Protein AF-A0A317IXB8-F1 (afdb_monomer)

Structure (mmCIF, N/CA/C/O backbone):
data_AF-A0A317IXB8-F1
#
_entry.id   AF-A0A317IXB8-F1
#
loop_
_atom_site.group_PDB
_atom_site.id
_atom_site.type_symbol
_atom_site.label_atom_id
_atom_site.label_alt_id
_atom_site.label_comp_id
_atom_site.label_asym_id
_atom_site.label_entity_id
_atom_site.label_seq_id
_atom_site.pdbx_PDB_ins_code
_atom_site.Cartn_x
_atom_site.Cartn_y
_atom_site.Cartn_z
_atom_site.occupancy
_atom_site.B_iso_or_equiv
_atom_site.auth_seq_id
_atom_site.auth_comp_id
_atom_site.auth_asym_id
_atom_site.auth_atom_id
_atom_site.pdbx_PDB_model_num
ATOM 1 N N . MET A 1 1 ? -4.788 -3.397 21.018 1.00 70.12 1 MET A N 1
ATOM 2 C CA . MET A 1 1 ? -4.864 -2.496 19.846 1.00 70.12 1 MET A CA 1
ATOM 3 C C . MET A 1 1 ? -3.618 -2.542 18.967 1.00 70.12 1 MET A C 1
ATOM 5 O O . MET A 1 1 ? -3.786 -2.723 17.773 1.00 70.12 1 MET A O 1
ATOM 9 N N . VAL A 1 2 ? -2.391 -2.492 19.512 1.00 79.88 2 VAL A N 1
ATOM 10 C CA . VAL A 1 2 ? -1.137 -2.584 18.716 1.00 79.88 2 VAL A CA 1
ATOM 11 C C . VAL A 1 2 ? -1.100 -3.774 17.741 1.00 79.88 2 VAL A C 1
ATOM 13 O O . VAL A 1 2 ? -0.621 -3.639 16.621 1.00 79.88 2 VAL A O 1
ATOM 16 N N . TRP A 1 3 ? -1.677 -4.913 18.132 1.00 83.19 3 TRP A N 1
ATOM 17 C CA . TRP A 1 3 ? -1.744 -6.125 17.312 1.00 83.19 3 TRP A CA 1
ATOM 18 C C . TRP A 1 3 ? -2.405 -5.952 15.935 1.00 83.19 3 TRP A C 1
ATOM 20 O O . TRP A 1 3 ? -2.032 -6.676 15.019 1.00 83.19 3 TRP A O 1
ATOM 30 N N . PHE A 1 4 ? -3.310 -4.984 15.744 1.00 81.06 4 PHE A N 1
ATOM 31 C CA . PHE A 1 4 ? -3.915 -4.720 14.427 1.00 81.06 4 PHE A CA 1
ATOM 32 C C . PHE A 1 4 ? -2.925 -4.120 13.421 1.00 81.06 4 PHE A C 1
ATOM 34 O O . PHE A 1 4 ? -3.095 -4.288 12.217 1.00 81.06 4 PHE A O 1
ATOM 41 N N . TYR A 1 5 ? -1.867 -3.463 13.899 1.00 84.88 5 TYR A N 1
ATOM 42 C CA . TYR A 1 5 ? -0.867 -2.824 13.044 1.00 84.88 5 TYR A CA 1
ATOM 43 C C . TYR A 1 5 ? 0.276 -3.760 12.659 1.00 84.88 5 TYR A C 1
ATOM 45 O O . TYR A 1 5 ? 0.973 -3.501 11.683 1.00 84.88 5 TYR A O 1
ATOM 53 N N . VAL A 1 6 ? 0.465 -4.858 13.395 1.00 85.94 6 VAL A N 1
ATOM 54 C CA . VAL A 1 6 ? 1.558 -5.808 13.156 1.00 85.94 6 VAL A CA 1
ATOM 55 C C . VAL A 1 6 ? 1.475 -6.423 11.749 1.00 85.94 6 VAL A C 1
ATOM 57 O O . VAL A 1 6 ? 2.449 -6.287 11.004 1.00 85.94 6 VAL A O 1
ATOM 60 N N . PRO A 1 7 ? 0.345 -7.020 11.313 1.00 81.81 7 PRO A N 1
ATOM 61 C CA . PRO A 1 7 ? 0.242 -7.582 9.966 1.00 81.81 7 PRO A CA 1
ATOM 62 C C . PRO A 1 7 ? 0.426 -6.517 8.885 1.00 81.81 7 PRO A C 1
ATOM 64 O O . PRO A 1 7 ? 1.122 -6.740 7.900 1.00 81.81 7 PRO A O 1
ATOM 67 N N . VAL A 1 8 ? -0.155 -5.335 9.107 1.00 82.88 8 VAL A N 1
ATOM 68 C CA . VAL A 1 8 ? -0.097 -4.202 8.179 1.00 82.88 8 VAL A CA 1
ATOM 69 C C . VAL A 1 8 ? 1.335 -3.727 7.980 1.00 82.88 8 VAL A C 1
ATOM 71 O O . VAL A 1 8 ? 1.747 -3.487 6.851 1.00 82.88 8 VAL A O 1
ATOM 74 N N . PHE A 1 9 ? 2.109 -3.613 9.057 1.00 84.94 9 PHE A N 1
ATOM 75 C CA . PHE A 1 9 ? 3.489 -3.154 8.991 1.00 84.94 9 PHE A CA 1
ATOM 76 C C . PHE A 1 9 ? 4.388 -4.168 8.278 1.00 84.94 9 PHE A C 1
ATOM 78 O O . PHE A 1 9 ? 5.091 -3.815 7.329 1.00 84.94 9 PHE A O 1
ATOM 85 N N . PHE A 1 10 ? 4.352 -5.436 8.698 1.00 83.75 10 PHE A N 1
ATOM 86 C CA . PHE A 1 10 ? 5.221 -6.461 8.117 1.00 83.75 10 PHE A CA 1
ATOM 87 C C . PHE A 1 10 ? 4.867 -6.759 6.661 1.00 83.75 10 PHE A C 1
ATOM 89 O O . PHE A 1 10 ? 5.757 -6.787 5.816 1.00 83.75 10 PHE A O 1
ATOM 96 N N . HIS A 1 11 ? 3.582 -6.927 6.349 1.00 78.00 11 HIS A N 1
ATOM 97 C CA . HIS A 1 11 ? 3.154 -7.195 4.980 1.00 78.00 11 HIS A CA 1
ATOM 98 C C . HIS A 1 11 ? 3.273 -5.936 4.110 1.00 78.00 11 HIS A C 1
ATOM 100 O O . HIS A 1 11 ? 3.864 -5.971 3.037 1.00 78.00 11 HIS A O 1
ATOM 106 N N . GLY A 1 12 ? 2.812 -4.781 4.597 1.00 81.25 12 GLY A N 1
ATOM 107 C CA . GLY A 1 12 ? 2.846 -3.526 3.845 1.00 81.25 12 GLY A CA 1
ATOM 108 C C . GLY A 1 12 ? 4.258 -3.044 3.506 1.00 81.25 12 GLY A C 1
ATOM 109 O O . GLY A 1 12 ? 4.484 -2.566 2.395 1.00 81.25 12 GLY A O 1
ATOM 110 N N . SER A 1 13 ? 5.233 -3.211 4.408 1.00 83.62 13 SER A N 1
ATOM 111 C CA . SER A 1 13 ? 6.625 -2.801 4.149 1.00 83.62 13 SER A CA 1
ATOM 112 C C . SER A 1 13 ? 7.287 -3.595 3.018 1.00 83.62 13 SER A C 1
ATOM 114 O O . SER A 1 13 ? 8.035 -3.015 2.228 1.00 83.62 13 SER A O 1
ATOM 116 N N . GLN A 1 14 ? 6.968 -4.886 2.876 1.00 82.56 14 GLN A N 1
ATOM 117 C CA . GLN A 1 14 ? 7.458 -5.714 1.767 1.00 82.56 14 GLN A CA 1
ATOM 118 C C . GLN A 1 14 ? 6.965 -5.177 0.418 1.00 82.56 14 GLN A C 1
ATOM 120 O O . GLN A 1 14 ? 7.755 -5.007 -0.514 1.00 82.56 14 GLN A O 1
ATOM 125 N N . TYR A 1 15 ? 5.674 -4.849 0.322 1.00 83.94 15 TYR A N 1
ATOM 126 C CA . TYR A 1 15 ? 5.094 -4.339 -0.921 1.00 83.94 15 TYR A CA 1
ATOM 127 C C . TYR A 1 15 ? 5.479 -2.894 -1.209 1.00 83.94 15 TYR A C 1
ATOM 129 O O . TYR A 1 15 ? 5.516 -2.526 -2.377 1.00 83.94 15 TYR A O 1
ATOM 137 N N . LEU A 1 16 ? 5.821 -2.094 -0.195 1.00 88.06 16 LEU A N 1
ATOM 138 C CA . LEU A 1 16 ? 6.285 -0.720 -0.390 1.00 88.06 16 LEU A CA 1
ATOM 139 C C . LEU A 1 16 ? 7.563 -0.673 -1.239 1.00 88.06 16 LEU A C 1
ATOM 141 O O . LEU A 1 16 ? 7.668 0.137 -2.157 1.00 88.06 16 LEU A O 1
ATOM 145 N N . ALA A 1 17 ? 8.514 -1.572 -0.971 1.00 86.75 17 ALA A N 1
ATOM 146 C CA . ALA A 1 17 ? 9.744 -1.667 -1.753 1.00 86.75 17 ALA A CA 1
ATOM 147 C C . ALA A 1 17 ? 9.467 -2.131 -3.193 1.00 86.75 17 ALA A C 1
ATOM 149 O O . ALA A 1 17 ? 10.013 -1.569 -4.146 1.00 86.75 17 ALA A O 1
ATOM 150 N N . VAL A 1 18 ? 8.599 -3.136 -3.356 1.00 87.38 18 VAL A N 1
ATOM 151 C CA . VAL A 1 18 ? 8.236 -3.686 -4.670 1.00 87.38 18 VAL A CA 1
ATOM 152 C C . VAL A 1 18 ? 7.507 -2.636 -5.508 1.00 87.38 18 VAL A C 1
ATOM 154 O O . VAL A 1 18 ? 7.937 -2.341 -6.623 1.00 87.38 18 VAL A O 1
ATOM 157 N N . SER A 1 19 ? 6.443 -2.037 -4.976 1.00 91.00 19 SER A N 1
ATOM 158 C CA . SER A 1 19 ? 5.604 -1.086 -5.707 1.00 91.00 19 SER A CA 1
ATOM 159 C C . SER A 1 19 ? 6.365 0.186 -6.074 1.00 91.00 19 SER A C 1
ATOM 161 O O . SER A 1 19 ? 6.267 0.635 -7.215 1.00 91.00 19 SER A O 1
ATOM 163 N N . LEU A 1 20 ? 7.203 0.708 -5.169 1.00 92.19 20 LEU A N 1
ATOM 164 C CA . LEU A 1 20 ? 8.083 1.838 -5.462 1.00 92.19 20 LEU A CA 1
ATOM 165 C C . LEU A 1 20 ? 9.066 1.503 -6.588 1.00 92.19 20 LEU A C 1
ATOM 167 O O . LEU A 1 20 ? 9.247 2.304 -7.504 1.00 92.19 20 LEU A O 1
ATOM 171 N N . SER A 1 21 ? 9.683 0.320 -6.542 1.00 90.19 21 SER A N 1
ATOM 172 C CA . SER A 1 21 ? 10.646 -0.101 -7.564 1.00 90.19 21 SER A C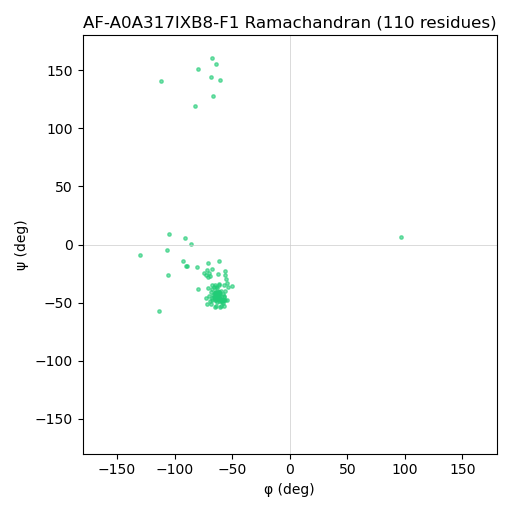A 1
ATOM 173 C C . SER A 1 21 ? 9.996 -0.190 -8.945 1.00 90.19 21 SER A C 1
ATOM 175 O O . SER A 1 21 ? 10.567 0.304 -9.917 1.00 90.19 21 SER A O 1
ATOM 177 N N . TYR A 1 22 ? 8.788 -0.757 -9.037 1.00 90.00 22 TYR A N 1
ATOM 178 C CA . TYR A 1 22 ? 8.020 -0.790 -10.287 1.00 90.00 22 TYR A CA 1
ATOM 179 C C . TYR A 1 22 ? 7.610 0.614 -10.745 1.00 90.00 22 TYR A C 1
ATOM 181 O O . TYR A 1 22 ? 7.858 0.968 -11.896 1.00 90.00 22 TYR A O 1
ATOM 189 N N . TYR A 1 23 ? 7.068 1.438 -9.842 1.00 93.38 23 TYR A N 1
ATOM 190 C CA . TYR A 1 23 ? 6.669 2.817 -10.133 1.00 93.38 23 TYR A CA 1
ATOM 191 C C . TYR A 1 23 ? 7.820 3.637 -10.730 1.00 93.38 23 TYR A C 1
ATOM 193 O O . TYR A 1 23 ? 7.634 4.320 -11.741 1.00 93.38 23 TYR A O 1
ATOM 201 N N . LEU A 1 24 ? 9.005 3.564 -10.114 1.00 93.62 24 LEU A N 1
ATOM 202 C CA . LEU A 1 24 ? 10.187 4.297 -10.560 1.00 93.62 24 LEU A CA 1
ATOM 203 C C . LEU A 1 24 ? 10.727 3.749 -11.881 1.00 93.62 24 LEU A C 1
ATOM 205 O O . LEU A 1 24 ? 11.027 4.525 -12.790 1.00 93.62 24 LEU A O 1
ATOM 209 N N . LYS A 1 25 ? 10.806 2.421 -12.006 1.00 90.75 25 LYS A N 1
ATOM 210 C CA . LYS A 1 25 ? 11.306 1.759 -13.212 1.00 90.75 25 LYS A CA 1
ATOM 211 C C . LYS A 1 25 ? 10.458 2.082 -14.440 1.00 90.75 25 LYS A C 1
ATOM 213 O O . LYS A 1 25 ? 11.016 2.396 -15.481 1.00 90.75 25 LYS A O 1
ATOM 218 N N . GLU A 1 26 ? 9.135 2.012 -14.328 1.00 89.81 26 GLU A N 1
ATOM 219 C CA . GLU A 1 26 ? 8.235 2.207 -15.474 1.00 89.81 26 GLU A CA 1
ATOM 220 C C . GLU A 1 26 ? 8.167 3.658 -15.959 1.00 89.81 26 GLU A C 1
ATOM 222 O O . GLU A 1 26 ? 7.886 3.896 -17.131 1.00 89.81 26 GLU A O 1
ATOM 227 N N . ARG A 1 27 ? 8.399 4.632 -15.071 1.00 90.75 27 ARG A N 1
ATOM 228 C CA . ARG A 1 27 ? 8.192 6.055 -15.382 1.00 90.75 27 ARG A CA 1
ATOM 229 C C . ARG A 1 27 ? 9.471 6.857 -15.591 1.00 90.75 27 ARG A C 1
ATOM 231 O O . ARG A 1 27 ? 9.415 7.881 -16.264 1.00 90.75 27 ARG A O 1
ATOM 238 N N . TYR A 1 28 ? 10.588 6.444 -14.995 1.00 89.81 28 TYR A N 1
ATOM 239 C CA . TYR A 1 28 ? 11.781 7.294 -14.899 1.00 89.81 28 TYR A CA 1
ATOM 240 C C . TYR A 1 28 ? 13.072 6.619 -15.358 1.00 89.81 28 TYR A C 1
ATOM 242 O O . TYR A 1 28 ? 14.081 7.308 -15.490 1.00 89.81 28 TYR A O 1
ATOM 250 N N . LEU A 1 29 ? 13.062 5.307 -15.618 1.00 89.25 29 LEU A N 1
ATOM 251 C CA . LEU A 1 29 ? 14.237 4.593 -16.109 1.00 89.25 29 LEU A CA 1
ATOM 252 C C . LEU A 1 29 ? 14.042 4.108 -17.552 1.00 89.25 29 LEU A C 1
ATOM 254 O O . LEU A 1 29 ? 12.960 3.637 -17.908 1.00 89.25 29 LEU A O 1
ATOM 258 N N . PRO A 1 30 ? 15.086 4.181 -18.397 1.00 87.44 30 PRO A N 1
ATOM 259 C CA . PRO A 1 30 ? 15.054 3.561 -19.714 1.00 87.44 30 PRO A CA 1
ATOM 260 C C . PRO A 1 30 ? 14.944 2.033 -19.602 1.00 87.44 30 PRO A C 1
ATOM 262 O O . PRO A 1 30 ? 15.383 1.429 -18.624 1.00 87.44 30 PRO A O 1
ATOM 265 N N . ALA A 1 31 ? 14.411 1.383 -20.642 1.00 81.56 31 ALA A N 1
ATOM 266 C CA . ALA A 1 31 ? 14.135 -0.060 -20.650 1.00 81.56 31 ALA A CA 1
ATOM 267 C C . ALA A 1 31 ? 15.362 -0.952 -20.356 1.00 81.56 31 ALA A C 1
ATOM 269 O O . ALA A 1 31 ? 15.205 -2.088 -19.912 1.00 81.56 31 ALA A O 1
ATOM 270 N N . HIS A 1 32 ? 16.571 -0.435 -20.589 1.00 84.31 32 HIS A N 1
ATOM 271 C CA . HIS A 1 32 ? 17.843 -1.133 -20.386 1.00 84.31 32 HIS A CA 1
ATOM 272 C C . HIS A 1 32 ? 18.617 -0.672 -19.140 1.00 84.31 32 HIS A C 1
ATOM 274 O O . HIS A 1 32 ? 19.772 -1.059 -18.981 1.00 84.31 32 HIS A O 1
ATOM 280 N N . ALA A 1 33 ? 18.015 0.151 -18.274 1.00 84.44 33 ALA A N 1
ATOM 281 C CA . ALA A 1 33 ? 18.656 0.600 -17.041 1.00 84.44 33 ALA A CA 1
ATOM 282 C C . ALA A 1 33 ? 18.992 -0.581 -16.120 1.00 84.44 33 ALA A C 1
ATOM 284 O O . ALA A 1 33 ? 18.207 -1.531 -15.976 1.00 84.44 33 ALA A O 1
ATOM 285 N N . ALA A 1 34 ? 20.143 -0.505 -15.459 1.00 85.69 34 ALA A N 1
ATOM 286 C CA . ALA A 1 34 ? 20.534 -1.486 -14.464 1.00 85.69 34 ALA A CA 1
ATOM 287 C C . ALA A 1 34 ? 19.622 -1.381 -13.222 1.00 85.69 34 ALA A C 1
ATOM 289 O O . ALA A 1 34 ? 19.275 -0.276 -12.801 1.00 85.69 34 ALA A O 1
ATOM 290 N N . PRO A 1 35 ? 19.269 -2.499 -12.554 1.00 79.56 35 PRO A N 1
ATOM 291 C CA . PRO A 1 35 ? 18.438 -2.465 -11.346 1.00 79.56 35 PRO A CA 1
ATOM 292 C C . PRO A 1 35 ? 18.993 -1.574 -10.223 1.00 79.56 35 PRO A C 1
ATOM 294 O O . PRO A 1 35 ? 18.225 -1.000 -9.454 1.00 79.56 35 PRO A O 1
ATOM 297 N N . SER A 1 36 ? 20.319 -1.421 -10.141 1.00 85.06 36 SER A N 1
ATOM 298 C CA . SER A 1 36 ? 20.986 -0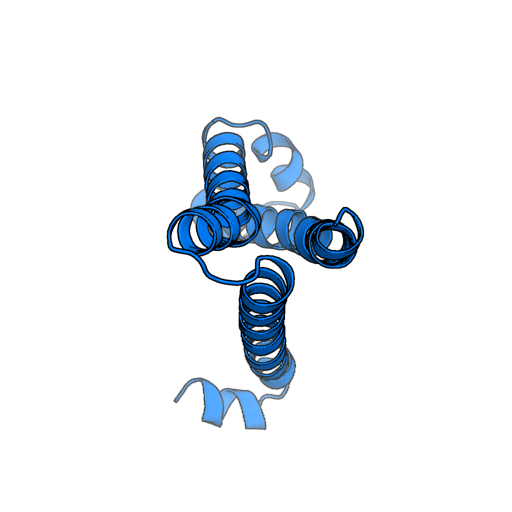.541 -9.174 1.00 85.06 36 SER A CA 1
ATOM 299 C C . SER A 1 36 ? 20.614 0.934 -9.342 1.00 85.06 36 SER A C 1
ATOM 301 O O . SER A 1 36 ? 20.648 1.681 -8.366 1.00 85.06 36 SER A O 1
ATOM 303 N N . GLU A 1 37 ? 20.214 1.355 -10.544 1.00 87.06 37 GLU A N 1
ATOM 304 C CA . GLU A 1 37 ? 19.822 2.738 -10.839 1.00 87.06 37 GLU A CA 1
ATOM 305 C C . GLU A 1 37 ? 18.477 3.118 -10.204 1.00 87.06 37 GLU A C 1
ATOM 307 O O . GLU A 1 37 ? 18.191 4.298 -10.036 1.00 87.06 37 GLU A O 1
ATOM 312 N N . ILE A 1 38 ? 17.667 2.148 -9.756 1.00 87.69 38 ILE A N 1
ATOM 313 C CA . ILE A 1 38 ? 16.446 2.435 -8.984 1.00 87.69 38 ILE A CA 1
ATOM 314 C C . ILE A 1 38 ? 16.805 3.088 -7.644 1.00 87.69 38 ILE A C 1
ATOM 316 O O . ILE A 1 38 ? 16.102 3.989 -7.189 1.00 87.69 38 ILE A O 1
ATOM 320 N N . SER A 1 39 ? 17.913 2.669 -7.020 1.00 86.75 39 SER A N 1
ATOM 321 C CA . SER A 1 39 ? 18.288 3.131 -5.678 1.00 86.75 39 SER A CA 1
ATOM 322 C C . SER A 1 39 ? 18.527 4.643 -5.600 1.00 86.75 39 SER A C 1
ATOM 324 O O . SER A 1 39 ? 18.162 5.265 -4.603 1.00 86.75 39 SER A O 1
ATOM 326 N N . SER A 1 40 ? 19.054 5.255 -6.666 1.00 87.44 40 SER A N 1
ATOM 327 C CA . SER A 1 40 ? 19.294 6.702 -6.728 1.00 87.44 40 SER A CA 1
ATOM 328 C C . SER A 1 40 ? 17.999 7.511 -6.857 1.00 87.44 40 SER A C 1
ATOM 330 O O . SER A 1 40 ? 17.965 8.683 -6.484 1.00 87.44 40 SER A O 1
ATOM 332 N N . LEU A 1 41 ? 16.917 6.888 -7.332 1.00 91.44 41 LEU A N 1
ATOM 333 C CA . LEU A 1 41 ? 15.616 7.524 -7.525 1.00 91.44 41 LEU A CA 1
ATOM 334 C C . LEU A 1 41 ? 14.679 7.384 -6.319 1.00 91.44 41 LEU A C 1
ATOM 336 O O . LEU A 1 41 ? 13.700 8.128 -6.241 1.00 91.44 41 LEU A O 1
ATOM 340 N N . ILE A 1 42 ? 14.969 6.496 -5.362 1.00 90.31 42 ILE A N 1
ATOM 341 C CA . ILE A 1 42 ? 14.136 6.293 -4.159 1.00 90.31 42 ILE A CA 1
ATOM 342 C C . ILE A 1 42 ? 13.962 7.601 -3.378 1.00 90.31 42 ILE A C 1
ATOM 344 O O . ILE A 1 42 ? 12.848 7.949 -2.992 1.00 90.31 42 ILE A O 1
ATOM 348 N N . PHE A 1 43 ? 15.051 8.353 -3.202 1.00 92.50 43 PHE A N 1
ATOM 349 C CA . PHE A 1 43 ? 15.052 9.631 -2.483 1.00 92.50 43 PHE A CA 1
ATOM 350 C C . PHE A 1 43 ? 14.811 10.847 -3.389 1.00 92.50 43 PHE A C 1
ATOM 352 O O . PHE A 1 43 ? 14.887 11.986 -2.931 1.00 92.50 43 PHE A O 1
ATOM 359 N N . SER A 1 44 ? 14.511 10.630 -4.673 1.00 94.12 44 SER A N 1
ATOM 360 C CA . SER A 1 44 ? 14.096 11.713 -5.567 1.00 94.12 44 SER A CA 1
ATOM 361 C C . SER A 1 44 ? 12.721 12.264 -5.154 1.00 94.12 44 SER A C 1
ATOM 363 O O . SER A 1 44 ? 11.944 11.547 -4.515 1.00 94.12 44 SER A O 1
ATOM 365 N N . PRO A 1 45 ? 12.347 13.488 -5.574 1.00 94.94 45 PRO A 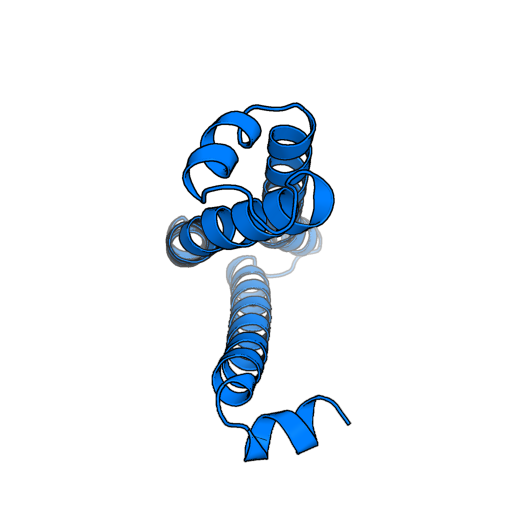N 1
ATOM 366 C CA . PRO A 1 45 ? 11.009 14.023 -5.315 1.00 94.94 45 PRO A CA 1
ATOM 367 C C . PRO A 1 45 ? 9.888 13.084 -5.777 1.00 94.94 45 PRO A C 1
ATOM 369 O O . PRO A 1 45 ? 8.882 12.942 -5.093 1.00 94.94 45 PRO A O 1
ATOM 372 N N . ALA A 1 46 ? 10.071 12.388 -6.905 1.00 92.62 46 ALA A N 1
ATOM 373 C CA . ALA A 1 46 ? 9.099 11.420 -7.405 1.00 92.62 46 ALA A CA 1
ATOM 374 C C . ALA A 1 46 ? 8.960 10.200 -6.479 1.00 92.62 46 ALA A C 1
ATOM 376 O O . ALA A 1 46 ? 7.839 9.788 -6.178 1.00 92.62 46 ALA A O 1
ATOM 377 N N . GLY A 1 47 ? 10.084 9.647 -6.012 1.00 93.94 47 GLY A N 1
ATOM 378 C CA . GLY A 1 47 ? 10.098 8.509 -5.091 1.00 93.94 47 GLY A CA 1
ATOM 379 C C . GLY A 1 47 ? 9.492 8.858 -3.733 1.00 93.94 47 GLY A C 1
ATOM 380 O O . GLY A 1 47 ? 8.613 8.145 -3.249 1.00 93.94 47 GLY A O 1
ATOM 381 N N . VAL A 1 48 ? 9.874 10.005 -3.167 1.00 94.94 48 VAL A N 1
ATOM 382 C CA . VAL A 1 48 ? 9.338 10.503 -1.891 1.00 94.94 48 VAL A CA 1
ATOM 383 C C . VAL A 1 48 ? 7.847 10.825 -1.996 1.00 94.94 48 VAL A C 1
ATOM 385 O O . VAL A 1 48 ? 7.092 10.451 -1.102 1.00 94.94 48 VAL A O 1
ATOM 388 N N . ASN A 1 49 ? 7.391 11.450 -3.088 1.00 95.25 49 ASN A N 1
ATOM 389 C CA . ASN A 1 49 ? 5.966 11.730 -3.295 1.00 95.25 49 ASN A CA 1
ATOM 390 C C . ASN A 1 49 ? 5.142 10.442 -3.390 1.00 95.25 49 ASN A C 1
ATOM 392 O O . ASN A 1 49 ? 4.081 10.347 -2.773 1.00 95.25 49 ASN A O 1
ATOM 396 N N . TYR A 1 50 ? 5.632 9.439 -4.124 1.00 94.69 50 TYR A N 1
ATOM 397 C CA . TYR A 1 50 ? 4.957 8.146 -4.218 1.00 94.69 50 TYR A CA 1
ATOM 398 C C . TYR A 1 50 ? 4.906 7.436 -2.860 1.00 94.69 50 TYR A C 1
ATOM 400 O O . TYR A 1 50 ? 3.837 7.002 -2.433 1.00 94.69 50 TYR A O 1
ATOM 408 N N . LEU A 1 51 ? 6.037 7.373 -2.148 1.00 93.44 51 LEU A N 1
ATOM 409 C CA . LEU A 1 51 ? 6.107 6.806 -0.800 1.00 93.44 51 LEU A CA 1
ATOM 410 C C . LEU A 1 51 ? 5.147 7.511 0.159 1.00 93.44 51 LEU A C 1
ATOM 412 O O . LEU A 1 51 ? 4.380 6.848 0.853 1.00 93.44 51 LEU A O 1
ATOM 416 N N . GLY A 1 52 ? 5.153 8.845 0.162 1.00 94.38 52 GLY A N 1
ATOM 417 C CA . GLY A 1 52 ? 4.253 9.655 0.974 1.00 94.38 52 GLY A CA 1
ATOM 418 C C . GLY A 1 52 ? 2.791 9.350 0.668 1.00 94.38 52 GLY A C 1
ATOM 419 O O . GLY A 1 52 ? 2.022 9.077 1.584 1.00 94.38 52 GLY A O 1
ATOM 420 N N . MET A 1 53 ? 2.415 9.302 -0.612 1.00 95.62 53 MET A N 1
ATOM 421 C CA . MET A 1 53 ? 1.060 8.945 -1.034 1.00 95.62 53 MET A CA 1
ATOM 422 C C . MET A 1 53 ? 0.648 7.556 -0.525 1.00 95.62 53 MET A C 1
ATOM 424 O O . MET A 1 53 ? -0.414 7.423 0.080 1.00 95.62 53 MET A O 1
ATOM 428 N N . VAL A 1 54 ? 1.478 6.527 -0.724 1.00 92.88 54 VAL A N 1
ATOM 429 C CA . VAL A 1 54 ? 1.156 5.152 -0.301 1.00 92.88 54 VAL A CA 1
ATOM 430 C C . VAL A 1 54 ? 1.046 5.048 1.222 1.00 92.88 54 VAL A C 1
ATOM 432 O O . VAL A 1 54 ? 0.108 4.429 1.727 1.00 92.88 54 VAL A O 1
ATOM 435 N N . VAL A 1 55 ? 1.952 5.690 1.965 1.00 92.12 55 VAL A N 1
ATOM 436 C CA . VAL A 1 55 ? 1.909 5.722 3.435 1.00 92.12 55 VAL A CA 1
ATOM 437 C C . VAL A 1 55 ? 0.658 6.444 3.934 1.00 92.12 55 VAL A C 1
ATOM 439 O O . VAL A 1 55 ? -0.003 5.943 4.843 1.00 92.12 55 VAL A O 1
ATOM 442 N N . LEU A 1 56 ? 0.292 7.578 3.331 1.00 95.31 56 LEU A N 1
ATOM 443 C CA . LEU A 1 56 ? -0.912 8.328 3.699 1.00 95.31 56 LEU A CA 1
ATOM 444 C C . LEU A 1 56 ? -2.189 7.533 3.420 1.00 95.31 56 LEU A C 1
ATOM 446 O O . LEU A 1 56 ? -3.080 7.505 4.266 1.00 95.31 56 LEU A O 1
ATOM 450 N N . VAL A 1 57 ? -2.270 6.842 2.280 1.00 93.44 57 VAL A N 1
ATOM 451 C CA . VAL A 1 57 ? -3.402 5.957 1.963 1.00 93.44 57 VAL A CA 1
ATOM 452 C C . VAL A 1 57 ? -3.472 4.797 2.957 1.00 93.44 57 VAL A C 1
ATOM 454 O O . VAL A 1 57 ? -4.545 4.507 3.483 1.00 93.44 57 VAL A O 1
ATOM 457 N N . GLY A 1 58 ? -2.339 4.170 3.281 1.00 91.44 58 GLY A N 1
ATOM 458 C CA . GLY A 1 58 ? -2.283 3.120 4.299 1.00 91.44 58 GLY A CA 1
ATOM 459 C C . GLY A 1 58 ? -2.752 3.615 5.671 1.00 91.44 58 GLY A C 1
ATOM 460 O O . GLY A 1 58 ? -3.599 2.984 6.302 1.00 91.44 58 GLY A O 1
ATOM 461 N N . ALA A 1 59 ? -2.266 4.776 6.115 1.00 92.62 59 ALA A N 1
ATOM 462 C CA . ALA A 1 59 ? -2.694 5.394 7.368 1.00 92.62 59 ALA A CA 1
ATOM 463 C C . ALA A 1 59 ? -4.192 5.734 7.354 1.00 92.62 59 ALA A C 1
ATOM 465 O O . ALA A 1 59 ? -4.893 5.494 8.339 1.00 92.62 59 ALA A O 1
ATOM 466 N N . PHE A 1 60 ? -4.707 6.238 6.23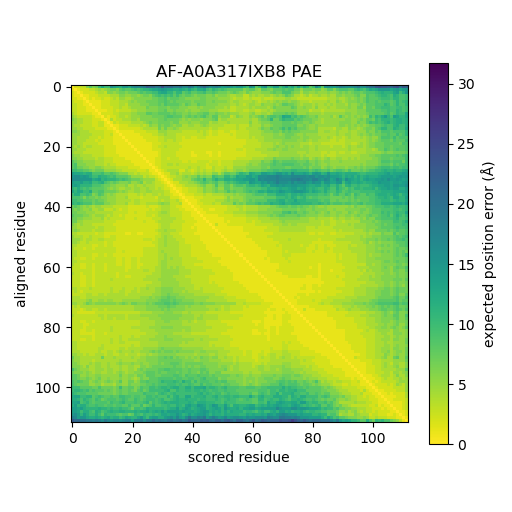3 1.00 95.56 60 PHE A N 1
ATOM 467 C CA . PHE A 1 60 ? -6.130 6.511 6.082 1.00 95.56 60 PHE A CA 1
ATOM 468 C C . PHE A 1 60 ? -6.970 5.239 6.265 1.00 95.56 60 PHE A C 1
ATOM 470 O O . PHE A 1 60 ? -7.898 5.223 7.073 1.00 95.56 60 PHE A O 1
ATOM 477 N N . LEU A 1 61 ? -6.600 4.151 5.587 1.00 93.75 61 LEU A N 1
ATOM 478 C CA . LEU A 1 61 ? -7.324 2.885 5.666 1.00 93.75 61 LEU A CA 1
ATOM 479 C C . LEU A 1 61 ? -7.275 2.278 7.073 1.00 93.75 61 LEU A C 1
ATOM 481 O O . LEU A 1 61 ? -8.314 1.965 7.645 1.00 93.75 61 LEU A O 1
ATOM 485 N N . TYR A 1 62 ? -6.080 2.124 7.643 1.00 92.62 62 TYR A N 1
ATOM 486 C CA . TYR A 1 62 ? -5.889 1.337 8.866 1.00 92.62 62 TYR A CA 1
ATOM 487 C C . TYR A 1 62 ? -6.026 2.127 10.167 1.00 92.62 62 TYR A C 1
ATOM 489 O O . TYR A 1 62 ? -6.215 1.525 11.223 1.00 92.62 62 TYR A O 1
ATOM 497 N N . VAL A 1 63 ? -5.926 3.457 10.118 1.00 93.56 63 VAL A N 1
ATOM 498 C CA . VAL A 1 63 ? -6.041 4.318 11.302 1.00 93.56 63 VAL A CA 1
ATOM 499 C C . VAL A 1 63 ? -7.288 5.180 11.201 1.00 93.56 63 VAL A C 1
ATOM 501 O O . VAL A 1 63 ? -8.141 5.111 12.083 1.00 93.56 63 VAL A O 1
ATOM 504 N N . VAL A 1 64 ? -7.419 5.980 10.142 1.00 96.25 64 VAL A N 1
ATOM 505 C CA . VAL A 1 64 ? -8.461 7.015 10.074 1.00 96.25 64 VAL A CA 1
ATOM 506 C C . VAL A 1 64 ? -9.857 6.404 9.980 1.00 96.25 64 VAL A C 1
ATOM 508 O O . VAL A 1 64 ? -10.720 6.782 10.769 1.00 96.25 64 VAL A O 1
ATOM 511 N N . ILE A 1 65 ? -10.080 5.429 9.092 1.00 96.69 65 ILE A N 1
ATOM 512 C CA . ILE A 1 65 ? -11.398 4.788 8.937 1.00 96.69 65 ILE A CA 1
ATOM 513 C C . ILE A 1 65 ? -11.893 4.170 10.260 1.00 96.69 65 ILE A C 1
ATOM 515 O O . ILE A 1 65 ? -12.988 4.540 10.692 1.00 96.69 65 ILE A O 1
ATOM 519 N N . PRO A 1 66 ? -11.122 3.311 10.964 1.00 96.44 66 PRO A N 1
ATOM 520 C CA . PRO A 1 66 ? -11.553 2.770 12.251 1.00 96.44 66 PRO A CA 1
ATOM 521 C C . PRO A 1 66 ? -11.896 3.835 13.297 1.00 96.44 66 PRO A C 1
ATOM 523 O O . PRO A 1 66 ? -12.896 3.690 13.995 1.00 96.44 66 PRO A O 1
ATOM 526 N N . HIS A 1 67 ? -11.121 4.922 13.386 1.00 96.38 67 HIS A N 1
ATOM 527 C CA . HIS A 1 67 ? -11.394 5.997 14.348 1.00 96.38 67 HIS A CA 1
ATOM 528 C C . HIS A 1 67 ? -12.635 6.822 13.981 1.00 96.38 67 HIS A C 1
ATOM 530 O O . HIS A 1 67 ? -13.389 7.202 14.875 1.00 96.38 67 HIS A O 1
ATOM 536 N N . ILE A 1 68 ? -12.881 7.075 12.690 1.00 97.94 68 ILE A N 1
ATOM 537 C CA . ILE A 1 68 ? -14.117 7.730 12.235 1.00 97.94 68 ILE A CA 1
ATOM 538 C C . ILE A 1 68 ? -15.325 6.850 12.564 1.00 97.94 68 ILE A C 1
ATOM 540 O O . ILE A 1 68 ? -16.310 7.332 13.107 1.00 97.94 68 ILE A O 1
ATOM 544 N N . CYS A 1 69 ? -15.272 5.549 12.288 1.00 97.56 69 CYS A N 1
ATOM 545 C CA . CYS A 1 69 ? -16.386 4.670 12.640 1.00 97.56 69 CYS A CA 1
ATOM 546 C C . CYS A 1 69 ? -16.567 4.564 14.161 1.00 97.56 69 CYS A C 1
ATOM 548 O O . CYS A 1 69 ? -17.696 4.559 14.647 1.00 97.56 69 CYS A O 1
ATOM 550 N N . GLN A 1 70 ? -15.478 4.553 14.929 1.00 97.25 70 GLN A N 1
ATOM 551 C CA . GLN A 1 70 ? -15.561 4.581 16.385 1.00 97.25 70 GLN A CA 1
ATOM 552 C C . GLN A 1 70 ? -16.246 5.855 16.900 1.00 97.25 70 GLN A C 1
ATOM 554 O O . GLN A 1 70 ? -17.074 5.771 17.806 1.00 97.25 70 GLN A O 1
ATOM 559 N N . SER A 1 71 ? -15.965 7.026 16.316 1.00 97.44 71 SER A N 1
ATOM 560 C CA . SER A 1 71 ? -16.637 8.273 16.712 1.00 97.44 71 SER A CA 1
ATOM 561 C C . SER A 1 71 ? -18.130 8.291 16.362 1.00 97.44 71 SER A C 1
ATOM 563 O O . SER A 1 71 ? -18.897 9.013 16.996 1.00 97.44 71 SER A O 1
ATOM 565 N N . LEU A 1 72 ? -18.557 7.450 15.417 1.00 97.75 72 LEU A N 1
ATOM 566 C CA . LEU A 1 72 ? -19.961 7.206 15.075 1.00 97.75 72 LEU A CA 1
ATOM 567 C C . LEU A 1 72 ? -20.633 6.131 15.955 1.00 97.75 72 LEU A C 1
ATOM 569 O O . LEU A 1 72 ? -21.810 5.840 15.756 1.00 97.75 72 LEU A O 1
ATOM 573 N N . GLY A 1 73 ? -19.914 5.549 16.921 1.00 97.69 73 GLY A N 1
ATOM 574 C CA . GLY A 1 73 ? -20.444 4.570 17.878 1.00 97.69 73 GLY A CA 1
ATOM 575 C C . GLY A 1 73 ? -20.214 3.100 17.513 1.00 97.69 73 GLY A C 1
ATOM 576 O O . GLY A 1 73 ? -20.727 2.224 18.206 1.00 97.69 73 GLY A O 1
ATOM 577 N N . TYR A 1 74 ? -19.450 2.805 16.457 1.00 97.94 74 TYR A N 1
ATOM 578 C CA . TYR A 1 74 ? -19.082 1.427 16.116 1.00 97.94 74 TYR A CA 1
ATOM 579 C C . TYR A 1 74 ? -17.922 0.914 16.984 1.00 97.94 74 TYR A C 1
ATOM 581 O O . TYR A 1 74 ? -17.050 1.676 17.402 1.00 97.94 74 TYR A O 1
ATOM 589 N N . ASP A 1 75 ? -17.874 -0.399 17.222 1.00 96.88 75 ASP A N 1
ATOM 590 C CA . ASP A 1 75 ? -16.735 -1.020 17.900 1.00 96.88 75 ASP A CA 1
ATOM 591 C C . ASP A 1 75 ? -15.465 -0.931 17.035 1.00 96.88 75 ASP A C 1
ATOM 593 O O . ASP A 1 75 ? -15.447 -1.341 15.871 1.00 96.88 75 ASP A O 1
ATOM 597 N N . TYR A 1 76 ? -14.385 -0.410 17.619 1.00 94.94 76 TYR A N 1
ATOM 598 C CA . TYR A 1 76 ? -13.120 -0.206 16.912 1.00 94.94 76 TYR A CA 1
ATOM 599 C C . TYR A 1 76 ? -12.521 -1.523 16.413 1.00 94.94 76 TYR A C 1
ATOM 601 O O . TYR A 1 76 ? -12.037 -1.589 15.283 1.00 94.94 76 TYR A O 1
ATOM 609 N N . ALA A 1 77 ? -12.536 -2.572 17.244 1.00 95.00 77 ALA A N 1
ATOM 610 C CA . ALA A 1 77 ? -11.906 -3.844 16.906 1.00 95.00 77 ALA A CA 1
ATOM 611 C C . ALA A 1 77 ? -12.637 -4.533 15.747 1.00 95.00 77 ALA A C 1
ATOM 613 O O . ALA A 1 77 ? -11.983 -5.078 14.854 1.00 95.00 77 ALA A O 1
ATOM 614 N N . LEU A 1 78 ? -13.968 -4.445 15.719 1.00 95.56 78 LEU A N 1
ATOM 615 C CA . LEU A 1 78 ? -14.794 -4.907 14.611 1.00 95.56 78 LEU A CA 1
ATOM 616 C C . LEU A 1 78 ? -14.435 -4.174 13.314 1.00 95.56 78 LEU A C 1
ATOM 618 O O . LEU A 1 78 ? -14.121 -4.823 12.317 1.00 95.56 78 LEU A O 1
ATOM 622 N N . VAL A 1 79 ? -14.432 -2.838 13.319 1.00 96.88 79 VAL A N 1
ATOM 623 C CA . VAL A 1 79 ? -14.150 -2.053 12.105 1.00 96.88 79 VAL A CA 1
ATOM 624 C C . VAL A 1 79 ? -12.716 -2.274 11.623 1.00 96.88 79 VAL A C 1
ATOM 626 O O . VAL A 1 79 ? -12.502 -2.538 10.440 1.00 96.88 79 VAL A O 1
ATOM 629 N N . ALA A 1 80 ? -11.732 -2.224 12.524 1.00 94.50 80 ALA A N 1
ATOM 630 C CA . ALA A 1 80 ? -10.334 -2.491 12.192 1.00 94.50 80 ALA A CA 1
ATOM 631 C C . ALA A 1 80 ? -10.145 -3.912 11.635 1.00 94.50 80 ALA A C 1
ATOM 633 O O . ALA A 1 80 ? -9.419 -4.099 10.658 1.00 94.50 80 ALA A O 1
ATOM 634 N N . GLY A 1 81 ? -10.838 -4.902 12.206 1.00 93.94 81 GLY A N 1
ATOM 635 C CA . GLY A 1 81 ? -10.857 -6.275 11.707 1.00 93.94 81 GLY A CA 1
ATOM 636 C C . GLY A 1 81 ? -11.452 -6.389 10.302 1.00 93.94 81 GLY A C 1
ATOM 637 O O . GLY A 1 81 ? -10.873 -7.066 9.454 1.00 93.94 81 GLY A O 1
ATOM 638 N N . VAL A 1 82 ? -12.553 -5.687 10.020 1.00 95.50 82 VAL A N 1
ATOM 639 C CA . VAL A 1 82 ? -13.182 -5.655 8.687 1.00 95.50 82 VAL A CA 1
ATOM 640 C C . VAL A 1 82 ? -12.270 -4.995 7.654 1.00 95.50 82 VAL A C 1
ATOM 642 O O . VAL A 1 82 ? -12.101 -5.537 6.559 1.00 95.50 82 VAL A O 1
ATOM 645 N N . VAL A 1 83 ? -11.643 -3.864 7.990 1.00 95.00 83 VAL A N 1
ATOM 646 C CA . VAL A 1 83 ? -10.656 -3.209 7.115 1.00 95.00 83 VAL A CA 1
ATOM 647 C C . VAL A 1 83 ? -9.501 -4.165 6.823 1.00 95.00 83 VAL A C 1
ATOM 649 O O . VAL A 1 83 ? -9.166 -4.387 5.659 1.00 95.00 83 VAL A O 1
ATOM 652 N N . LEU A 1 84 ? -8.931 -4.778 7.864 1.00 92.44 84 LEU A N 1
ATOM 653 C CA . LEU A 1 84 ? -7.835 -5.729 7.722 1.00 92.44 84 LEU A CA 1
ATOM 654 C C . LEU A 1 84 ? -8.232 -6.910 6.830 1.00 92.44 84 LEU A C 1
ATOM 656 O O . LEU A 1 84 ? -7.494 -7.238 5.902 1.00 92.44 84 LEU A O 1
ATOM 660 N N . ALA A 1 85 ? -9.394 -7.518 7.063 1.00 92.69 85 ALA A N 1
ATOM 661 C CA . ALA A 1 85 ? -9.893 -8.631 6.261 1.00 92.69 85 ALA A CA 1
ATOM 662 C C . ALA A 1 85 ? -10.103 -8.228 4.795 1.00 92.69 85 ALA A C 1
ATOM 664 O O . ALA A 1 85 ? -9.693 -8.958 3.895 1.00 92.69 85 ALA A O 1
ATOM 665 N N . THR A 1 86 ? -10.670 -7.044 4.552 1.00 94.31 86 THR A N 1
ATOM 666 C CA . THR A 1 86 ? -10.916 -6.518 3.202 1.00 94.31 86 THR A CA 1
ATOM 667 C C . THR A 1 86 ? -9.611 -6.339 2.435 1.00 94.31 86 THR A C 1
ATOM 669 O O . THR A 1 86 ? -9.488 -6.814 1.306 1.00 94.31 86 THR A O 1
ATOM 672 N N . VAL A 1 87 ? -8.611 -5.699 3.048 1.00 90.75 87 VAL A N 1
ATOM 673 C CA . VAL A 1 87 ? -7.322 -5.462 2.389 1.00 90.75 87 VAL A CA 1
ATOM 674 C C . VAL A 1 87 ? -6.561 -6.774 2.185 1.00 90.75 87 VAL A C 1
ATOM 676 O O . VAL A 1 87 ? -6.034 -7.002 1.100 1.00 90.75 87 VAL A O 1
ATOM 679 N N . ASN A 1 88 ? -6.566 -7.687 3.163 1.00 88.44 88 ASN A N 1
ATOM 680 C CA . ASN A 1 88 ? -5.939 -9.005 3.001 1.00 88.44 88 ASN A CA 1
ATOM 681 C C . ASN A 1 88 ? -6.606 -9.829 1.893 1.00 88.44 88 ASN A C 1
ATOM 683 O O . ASN A 1 88 ? -5.912 -10.460 1.102 1.00 88.44 88 ASN A O 1
ATOM 687 N N . TYR A 1 89 ? -7.936 -9.802 1.800 1.00 91.25 89 TYR A N 1
ATOM 688 C CA . TYR A 1 89 ? -8.664 -10.486 0.734 1.00 91.25 89 TYR A CA 1
ATOM 689 C C . TYR A 1 89 ? -8.352 -9.886 -0.643 1.00 91.25 89 TYR A C 1
ATOM 691 O O . TYR A 1 89 ? -8.089 -10.621 -1.597 1.00 91.25 89 TYR A O 1
ATOM 699 N N . HIS A 1 90 ? -8.308 -8.553 -0.736 1.00 90.06 90 HIS A N 1
ATOM 700 C CA . HIS A 1 90 ? -7.899 -7.848 -1.949 1.00 90.06 90 HIS A CA 1
ATOM 701 C C . HIS A 1 90 ? -6.480 -8.242 -2.387 1.00 90.06 90 HIS A C 1
ATOM 703 O O . HIS A 1 90 ? -6.274 -8.592 -3.553 1.00 90.06 90 HIS A O 1
ATOM 709 N N . HIS A 1 91 ? -5.519 -8.248 -1.459 1.00 85.75 91 HIS A N 1
ATOM 710 C CA . HIS A 1 91 ? -4.155 -8.702 -1.734 1.00 85.75 91 HIS A CA 1
ATOM 711 C C . HIS A 1 91 ? -4.121 -10.167 -2.169 1.00 85.75 91 HIS A C 1
ATOM 713 O O . HIS A 1 91 ? -3.521 -10.472 -3.194 1.00 85.75 91 HIS A O 1
ATOM 719 N N . TYR A 1 92 ? -4.815 -11.060 -1.458 1.00 88.31 92 TYR A N 1
ATOM 720 C CA . TYR A 1 92 ? -4.865 -12.483 -1.790 1.00 88.31 92 TYR A CA 1
ATOM 721 C C . TYR A 1 92 ? -5.351 -12.731 -3.224 1.00 88.31 92 TYR A C 1
ATOM 723 O O . TYR A 1 92 ? -4.714 -13.474 -3.973 1.00 88.31 92 TYR A O 1
ATOM 731 N N . ILE A 1 93 ? -6.447 -12.082 -3.636 1.00 89.50 93 ILE A N 1
ATOM 732 C CA . ILE A 1 93 ? -6.955 -12.202 -5.009 1.00 89.50 93 ILE A CA 1
ATOM 733 C C . ILE A 1 93 ? -5.934 -11.663 -6.008 1.00 89.50 93 ILE A C 1
ATOM 735 O O . ILE A 1 93 ? -5.627 -12.344 -6.989 1.00 89.50 93 ILE A O 1
ATOM 739 N N . THR A 1 94 ? -5.417 -10.459 -5.764 1.00 86.00 94 THR A N 1
ATOM 740 C CA . THR A 1 94 ? -4.525 -9.763 -6.698 1.00 86.00 94 THR A CA 1
ATOM 741 C C . THR A 1 94 ? -3.249 -10.562 -6.927 1.00 86.00 94 THR A C 1
ATOM 743 O O . THR A 1 94 ? -2.880 -10.833 -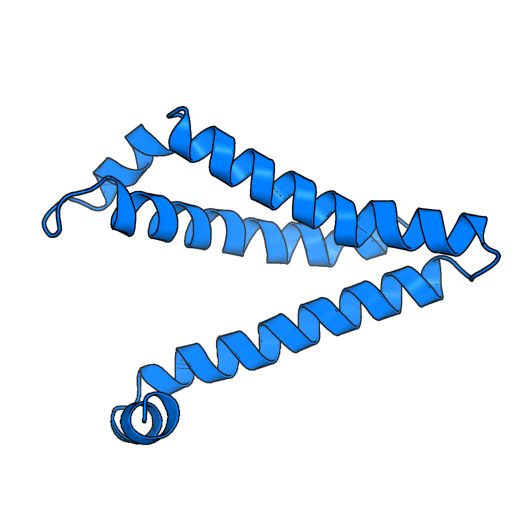8.070 1.00 86.00 94 TH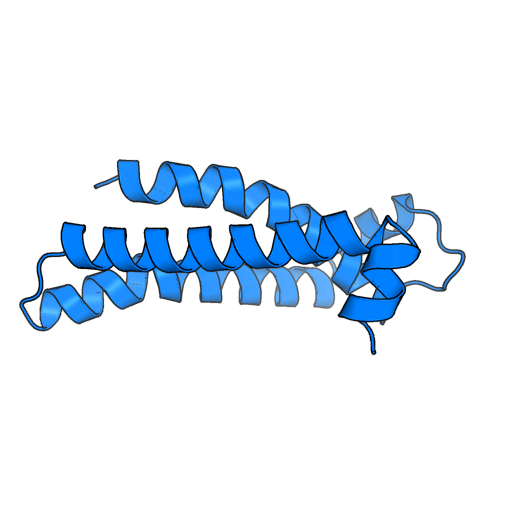R A O 1
ATOM 746 N N . ASP A 1 95 ? -2.637 -11.051 -5.853 1.00 84.69 95 ASP A N 1
ATOM 747 C CA . ASP A 1 95 ? -1.482 -11.933 -5.921 1.00 84.69 95 ASP A CA 1
ATOM 748 C C . ASP A 1 95 ? -1.825 -13.224 -6.657 1.00 84.69 95 ASP A C 1
ATOM 750 O O . ASP A 1 95 ? -1.103 -13.622 -7.573 1.00 84.69 95 ASP A O 1
ATOM 754 N N . SER A 1 96 ? -2.952 -13.862 -6.327 1.00 86.00 96 SER A N 1
ATOM 755 C CA . SER A 1 96 ? -3.358 -15.097 -7.003 1.00 86.00 96 SER A CA 1
ATOM 756 C C . SER A 1 96 ? -3.487 -14.918 -8.521 1.00 86.00 96 SER A C 1
ATOM 758 O O . SER A 1 96 ? -3.136 -15.832 -9.269 1.00 86.00 96 SER A O 1
ATOM 760 N N . ALA A 1 97 ? -3.933 -13.748 -8.988 1.00 86.31 97 ALA A N 1
ATOM 761 C CA . ALA A 1 97 ? -3.985 -13.419 -10.405 1.00 86.31 97 ALA A CA 1
ATOM 762 C C . ALA A 1 97 ? -2.575 -13.191 -10.973 1.00 86.31 97 ALA A C 1
ATOM 764 O O . ALA A 1 97 ? -2.204 -13.844 -11.950 1.00 86.31 97 ALA A O 1
ATOM 765 N N . ILE A 1 98 ? -1.759 -12.346 -10.332 1.00 84.31 98 ILE A N 1
ATOM 766 C CA . ILE A 1 98 ? -0.392 -12.017 -10.775 1.00 84.31 98 ILE A CA 1
ATOM 767 C C . ILE A 1 98 ? 0.479 -13.273 -10.905 1.00 84.31 98 ILE A C 1
ATOM 769 O O . ILE A 1 98 ? 1.175 -13.449 -11.907 1.00 84.31 98 ILE A O 1
ATOM 773 N N . TRP A 1 99 ? 0.436 -14.178 -9.926 1.00 83.12 99 TRP A N 1
ATOM 774 C CA . TRP A 1 99 ? 1.233 -15.406 -9.959 1.00 83.12 99 TRP A CA 1
ATOM 775 C C . TRP A 1 99 ? 0.780 -16.355 -11.071 1.00 83.12 99 TRP A C 1
ATOM 777 O O . TRP A 1 99 ? 1.621 -16.986 -11.714 1.00 83.12 99 TRP A O 1
ATOM 787 N N . LYS A 1 100 ? -0.525 -16.402 -11.364 1.00 88.44 100 LYS A N 1
ATOM 788 C CA . LYS A 1 100 ? -1.074 -17.188 -12.479 1.00 88.44 100 LYS A CA 1
ATOM 789 C C . LYS A 1 100 ? -0.702 -16.618 -13.847 1.00 88.44 100 LYS A C 1
ATOM 791 O O . LYS A 1 100 ? -0.548 -17.398 -14.779 1.00 88.44 100 LYS A O 1
ATOM 796 N N . LEU A 1 101 ? -0.458 -15.310 -13.981 1.00 87.44 101 LEU A N 1
ATOM 797 C CA . LEU A 1 101 ? 0.016 -14.712 -15.243 1.00 87.44 101 LEU A CA 1
ATOM 798 C C . LEU A 1 101 ? 1.385 -15.249 -15.704 1.00 87.44 101 LEU A C 1
ATOM 800 O O . LEU A 1 101 ? 1.763 -15.048 -16.859 1.00 87.44 101 LEU A O 1
ATOM 804 N N . ARG A 1 102 ? 2.136 -15.937 -14.833 1.00 85.31 102 ARG A N 1
ATOM 805 C CA . ARG A 1 102 ? 3.387 -16.612 -15.213 1.00 85.31 102 ARG A CA 1
ATOM 806 C C . ARG A 1 102 ? 3.157 -17.873 -16.048 1.00 85.31 102 ARG A C 1
ATOM 808 O O . ARG A 1 102 ? 4.036 -18.230 -16.827 1.00 85.31 102 ARG A O 1
ATOM 815 N N . ASP A 1 103 ? 2.002 -18.524 -15.913 1.00 91.69 103 ASP A N 1
ATOM 816 C CA . ASP A 1 103 ? 1.598 -19.634 -16.778 1.00 91.69 103 ASP A CA 1
ATOM 817 C C . ASP A 1 103 ? 0.990 -19.069 -18.076 1.00 91.69 103 ASP A C 1
ATOM 819 O O . ASP A 1 103 ? -0.035 -18.384 -18.015 1.00 91.69 103 ASP A O 1
ATOM 823 N N . PRO A 1 104 ? 1.565 -19.357 -19.262 1.00 89.75 104 PRO A N 1
ATOM 824 C CA . PRO A 1 104 ? 1.042 -18.876 -20.538 1.00 89.75 104 PRO A CA 1
ATOM 825 C C . PRO A 1 104 ? -0.432 -19.221 -20.785 1.00 89.75 104 PRO A C 1
ATOM 827 O O . PRO A 1 104 ? -1.128 -18.417 -21.407 1.00 89.75 104 PRO A O 1
ATOM 830 N N . ARG A 1 105 ? -0.914 -20.375 -20.296 1.00 89.19 105 ARG A N 1
ATOM 831 C CA . ARG A 1 105 ? -2.315 -20.805 -20.452 1.00 89.19 105 ARG A CA 1
ATOM 832 C C . ARG A 1 105 ? -3.248 -19.932 -1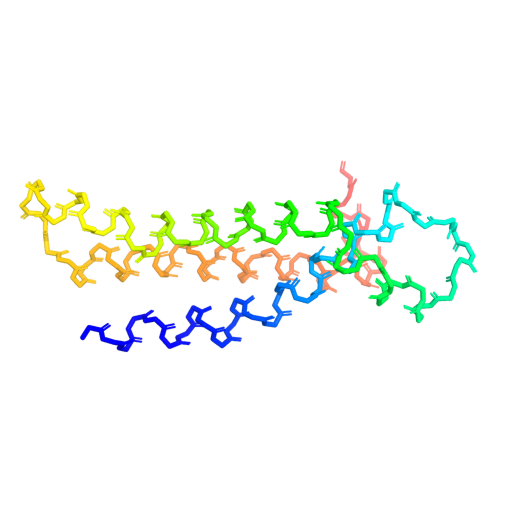9.622 1.00 89.19 105 ARG A C 1
ATOM 834 O O . ARG A 1 105 ? -4.226 -19.408 -20.142 1.00 89.19 105 ARG A O 1
ATOM 841 N N . CYS A 1 106 ? -2.915 -19.729 -18.347 1.00 87.69 106 CYS A N 1
ATOM 842 C CA . CYS A 1 106 ? -3.671 -18.840 -17.467 1.00 87.69 106 CYS A CA 1
ATOM 843 C C . CYS A 1 106 ? -3.607 -17.385 -17.952 1.00 87.69 106 CYS A C 1
ATOM 845 O O . CYS A 1 106 ? -4.618 -16.688 -17.950 1.00 87.69 106 CYS A O 1
ATOM 847 N N . ARG A 1 107 ? -2.435 -16.934 -18.415 1.00 88.38 107 ARG A N 1
ATOM 848 C CA . ARG A 1 107 ? -2.218 -15.575 -18.924 1.00 88.38 107 ARG A CA 1
ATOM 849 C C . ARG A 1 107 ? -3.130 -15.227 -20.097 1.00 88.38 107 ARG A C 1
ATOM 851 O O . ARG A 1 107 ? -3.648 -14.119 -20.129 1.00 88.38 107 ARG A O 1
ATOM 858 N N . GLN A 1 108 ? -3.325 -16.150 -21.040 1.00 87.38 108 GLN A N 1
ATOM 859 C CA . GLN A 1 108 ? -4.216 -15.928 -22.184 1.00 87.38 108 GLN A CA 1
ATOM 860 C C . GLN A 1 108 ? -5.668 -15.695 -21.759 1.00 87.38 108 GLN A C 1
ATOM 862 O O . GLN A 1 108 ? -6.346 -14.900 -22.387 1.00 87.38 108 GLN A O 1
ATOM 867 N N . ILE A 1 109 ? -6.130 -16.355 -20.694 1.00 86.19 109 ILE A N 1
ATOM 868 C CA . ILE A 1 109 ? -7.502 -16.209 -20.186 1.00 86.19 109 ILE A CA 1
ATOM 869 C C . ILE A 1 109 ? -7.647 -14.934 -19.343 1.00 86.19 109 ILE A C 1
ATOM 871 O O . ILE A 1 109 ? -8.673 -14.274 -19.407 1.00 86.19 109 ILE A O 1
ATOM 875 N N . LEU A 1 110 ? -6.634 -14.593 -18.540 1.00 79.19 110 LEU A N 1
ATOM 876 C CA . LEU A 1 110 ? -6.681 -13.465 -17.599 1.00 79.19 110 LEU A CA 1
ATOM 877 C C . LEU A 1 110 ? -6.426 -12.090 -18.241 1.00 79.19 110 LEU A C 1
ATOM 879 O O . LEU A 1 110 ? -6.730 -11.081 -17.611 1.00 79.19 110 LEU A O 1
ATOM 883 N N . LEU A 1 111 ? -5.819 -12.042 -19.433 1.00 82.56 111 LEU A N 1
ATOM 884 C CA . LEU A 1 111 ? -5.542 -10.802 -20.180 1.00 82.56 111 LEU A CA 1
ATOM 885 C C . LEU A 1 111 ? -6.456 -10.597 -21.402 1.00 82.56 111 LEU A C 1
ATOM 887 O O . LEU A 1 111 ? -6.306 -9.580 -22.080 1.00 82.56 111 LEU A O 1
ATOM 891 N N . ALA A 1 112 ? -7.318 -11.568 -21.716 1.00 60.06 112 ALA A N 1
ATOM 892 C CA . ALA A 1 112 ? -8.329 -11.464 -22.770 1.00 60.06 112 ALA A CA 1
ATOM 893 C C . ALA A 1 112 ? -9.562 -10.703 -22.270 1.00 60.06 112 ALA A C 1
ATOM 895 O O . ALA A 1 112 ? -10.157 -9.982 -23.100 1.00 60.06 112 ALA A O 1
#

Mean predicted aligned error: 5.28 Å

Secondary structure (DSSP, 8-state):
-GGGHHHHHHHHHHHHHHHHHHHHHHHHS-TT--TTHHHHHHTSHHHHHHHHHHHHHHHIIIIIHHHHHHHTT--HHHHHHHHHHHHHHHHHHHHHHHHHTTSHHHHHHH--

pLDDT: mean 89.5, std 6.03, range [60.06, 97.94]

Foldseek 3Di:
DVVLCVCVVVVVVVVLVVVLLVQCCVPPNDPPDDSVVSVVCCPPPSNVVVSVVSVVVSCCLQP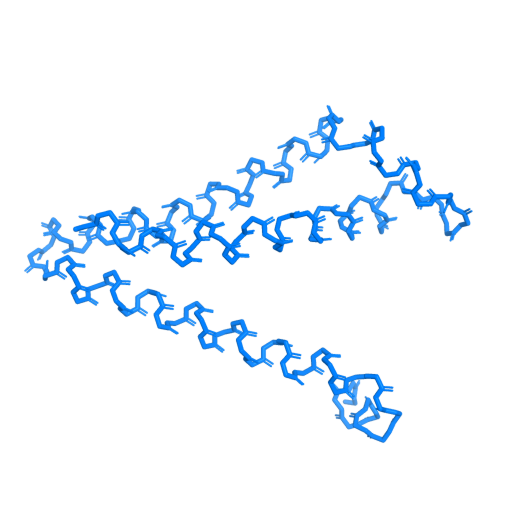VQLVVVVVVPDDSVVSNVVSSVVVVVVVVVVVVLVVLCVPVVSVVVSVD

Radius of gyration: 17.59 Å; Cα contacts (8 Å, |Δi|>4): 56; chains: 1; bounding box: 41×35×43 Å

Sequence (112 aa):
MVWFYVPVFFHGSQYLAVSLSYYLKERYLPAHAAPSEISSLIFSPAGVNYLGMVVLVGAFLYVVIPHICQSLGYDYALVAGVVLATVNYHHYITDSAIWKLRDPRCRQILLA

Solvent-accessible surface area (ba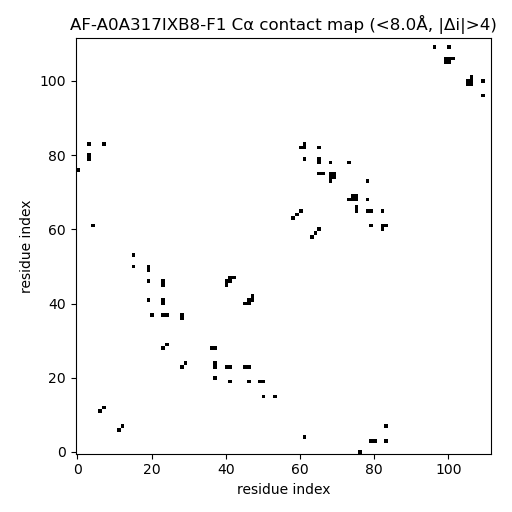ckbone atoms only — not comparable to full-atom values): 6359 Å² total; per-residue (Å²): 116,74,73,73,48,50,62,53,50,64,55,48,56,58,48,50,57,53,52,50,49,51,56,46,45,76,74,76,44,62,97,82,59,59,80,72,63,53,65,73,41,49,80,31,73,68,33,45,50,51,51,50,52,53,51,52,51,51,45,41,57,73,48,47,48,26,52,54,43,33,75,74,71,46,61,46,68,59,45,43,48,51,49,50,50,52,54,51,51,53,48,53,53,51,49,56,51,59,62,40,49,73,41,71,73,51,26,58,67,78,76,106